Protein AF-X1E034-F1 (afdb_monomer)

Organism: NCBI:txid412755

InterPro domains:
  IPR027434 Homing endonuclease [SSF55608] (2-93)

pLDDT: mean 84.4, std 11.82, range [34.62, 96.75]

Solvent-accessible surface area (backbone atoms only — not comparable to full-atom values): 6518 Å² total; per-residue (Å²): 110,71,69,50,54,49,53,45,49,49,42,58,71,46,36,49,77,44,80,46,75,48,76,57,95,92,40,81,43,78,47,74,44,35,33,38,61,36,83,45,61,69,57,52,53,52,50,32,58,77,66,68,52,84,66,69,75,39,81,48,97,81,77,30,31,36,38,61,53,59,61,72,58,50,52,57,46,70,67,63,69,66,98,81,73,51,62,73,62,50,52,55,50,50,56,52,52,53,55,52,52,57,57,54,61,69,69,75,114

Foldseek 3Di:
DVVLVVVLVQCLPFKDWDFDWDDDPNDIDTDIKIKGKDLDPPVVVVVCVVLVPPFDWDQDPVNIIIDIDDPVSVCVSLVPDDPDGNPVVSVVNVVVVVVVVVVVVVVPD

Sequence (109 aa):
NYLYDFIRGVIDGNGCMFVNKYFYKGKLYKYFRVIILSGSFKFLKKLKRLLNVKNKICWNSQNCYRLEIPKNILTIIYSNIGQAFGQRKYNKWLNYTEEVNKNAISLSH

Secondary structure (DSSP, 8-state):
-HHHHHHHHHHHHHEEEEEEEEEETTEEEEEEEEEEEES-HHHHHHHHHHTT--SPPEE-TTS-EEEEEPHHHHHHHHHS--S---HHHHHHHHHHHHHHHHHHHTT--

Radius of gyration: 15.32 Å; Cα contacts (8 Å, |Δi|>4): 121; chains: 1; bounding box: 30×36×38 Å

Structure (mmCIF, N/CA/C/O backbone):
data_AF-X1E034-F1
#
_entry.id   AF-X1E034-F1
#
loop_
_atom_site.group_PDB
_atom_site.id
_atom_site.type_symbol
_atom_site.label_atom_id
_atom_site.label_alt_id
_atom_site.label_comp_id
_atom_site.label_asym_id
_atom_site.label_entity_id
_atom_site.label_seq_id
_atom_site.pdbx_PDB_ins_code
_atom_site.Cartn_x
_atom_site.Cartn_y
_atom_site.Cartn_z
_atom_site.occupancy
_atom_site.B_iso_or_equiv
_atom_site.auth_seq_id
_atom_site.auth_comp_id
_atom_site.auth_asym_id
_atom_site.auth_atom_id
_atom_site.pdbx_PDB_model_num
ATOM 1 N N . ASN A 1 1 ? 3.643 -14.733 -10.984 1.00 69.94 1 ASN A N 1
ATOM 2 C CA . ASN A 1 1 ? 3.002 -13.909 -12.039 1.00 69.94 1 ASN A CA 1
ATOM 3 C C . ASN A 1 1 ? 3.698 -12.561 -11.992 1.00 69.94 1 ASN A C 1
ATOM 5 O O . ASN A 1 1 ? 3.569 -11.866 -10.990 1.00 69.94 1 ASN A O 1
ATOM 9 N N . TYR A 1 2 ? 4.443 -12.234 -13.052 1.00 82.62 2 TYR A N 1
ATOM 10 C CA . TYR A 1 2 ? 5.380 -11.106 -13.107 1.00 82.62 2 TYR A CA 1
ATOM 11 C C . TYR A 1 2 ? 4.784 -9.771 -12.641 1.00 82.62 2 TYR A C 1
ATOM 13 O O . TYR A 1 2 ? 5.460 -8.997 -11.970 1.00 82.62 2 TYR A O 1
ATOM 21 N N . LEU A 1 3 ? 3.509 -9.506 -12.944 1.00 84.12 3 LEU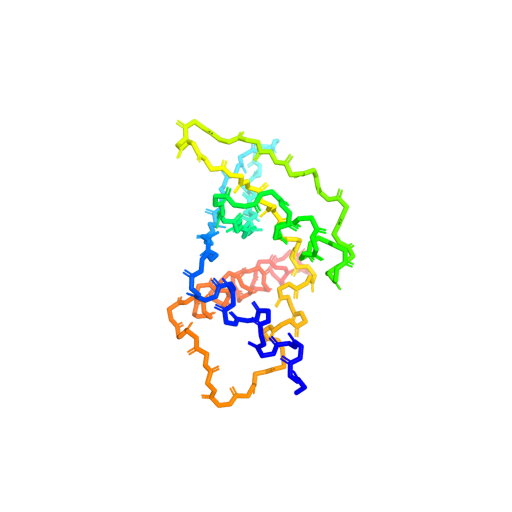 A N 1
ATOM 22 C CA . LEU A 1 3 ? 2.865 -8.254 -12.553 1.00 84.12 3 LEU A CA 1
ATOM 23 C C . LEU A 1 3 ? 2.802 -8.095 -11.025 1.00 84.12 3 LEU A C 1
ATOM 25 O O . LEU A 1 3 ? 3.125 -7.025 -10.513 1.00 84.12 3 LEU A O 1
ATOM 29 N N . TYR A 1 4 ? 2.422 -9.144 -10.291 1.00 84.00 4 TYR A N 1
ATOM 30 C CA . TYR A 1 4 ? 2.354 -9.087 -8.827 1.00 84.00 4 TYR A CA 1
ATOM 31 C C . TYR A 1 4 ? 3.739 -8.967 -8.200 1.00 84.00 4 TYR A C 1
ATOM 33 O O . TYR A 1 4 ? 3.908 -8.188 -7.263 1.00 84.00 4 TYR A O 1
ATOM 41 N N . ASP A 1 5 ? 4.731 -9.661 -8.758 1.00 83.81 5 ASP A N 1
ATOM 42 C CA . ASP A 1 5 ? 6.122 -9.566 -8.314 1.00 83.81 5 ASP A CA 1
ATOM 43 C C . ASP A 1 5 ? 6.680 -8.149 -8.540 1.00 83.81 5 ASP A C 1
ATOM 45 O O . ASP A 1 5 ? 7.300 -7.575 -7.643 1.00 83.81 5 ASP A O 1
ATOM 49 N N . PHE A 1 6 ? 6.373 -7.532 -9.687 1.00 87.75 6 PHE A N 1
ATOM 50 C CA . PHE A 1 6 ? 6.717 -6.141 -9.986 1.00 87.75 6 PHE A CA 1
ATOM 51 C C . PHE A 1 6 ? 6.058 -5.165 -9.006 1.00 87.75 6 PHE A C 1
ATOM 53 O O . PHE A 1 6 ? 6.738 -4.332 -8.408 1.00 87.75 6 PHE A O 1
ATOM 60 N N . ILE A 1 7 ? 4.738 -5.262 -8.807 1.00 88.06 7 ILE A N 1
ATOM 61 C CA . ILE A 1 7 ? 4.016 -4.364 -7.895 1.00 88.06 7 ILE A CA 1
ATOM 62 C C . ILE A 1 7 ? 4.546 -4.525 -6.467 1.00 88.06 7 ILE A C 1
ATOM 64 O O . ILE A 1 7 ? 4.755 -3.524 -5.777 1.00 88.06 7 ILE A O 1
ATOM 68 N N . ARG A 1 8 ? 4.798 -5.764 -6.030 1.00 88.19 8 ARG A N 1
ATOM 69 C CA . ARG A 1 8 ? 5.422 -6.047 -4.738 1.00 88.19 8 ARG A CA 1
ATOM 70 C C . AR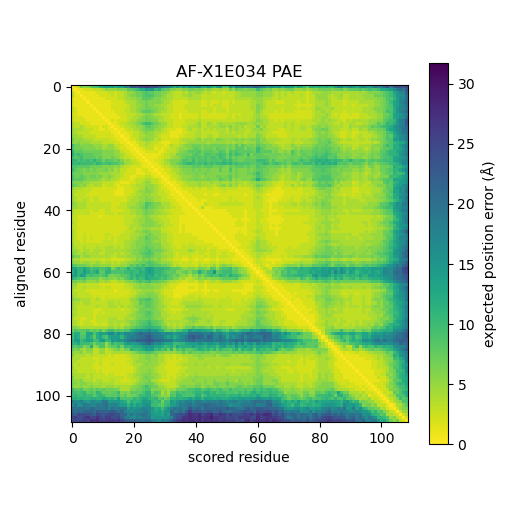G A 1 8 ? 6.781 -5.371 -4.636 1.00 88.19 8 ARG A C 1
ATOM 72 O O . ARG A 1 8 ? 7.004 -4.664 -3.664 1.00 88.19 8 ARG A O 1
ATOM 79 N N . GLY A 1 9 ? 7.634 -5.485 -5.654 1.00 88.94 9 GLY A N 1
ATOM 80 C CA . GLY A 1 9 ? 8.919 -4.785 -5.710 1.00 88.94 9 GLY A CA 1
ATOM 81 C C . GLY A 1 9 ? 8.780 -3.265 -5.575 1.00 88.94 9 GLY A C 1
ATOM 82 O O . GLY A 1 9 ? 9.510 -2.641 -4.807 1.00 88.94 9 GLY A O 1
ATOM 83 N N . VAL A 1 10 ? 7.787 -2.658 -6.235 1.00 91.00 10 VAL A N 1
ATOM 84 C CA . VAL A 1 10 ? 7.501 -1.218 -6.096 1.00 91.00 10 VAL A CA 1
ATOM 85 C C . VAL A 1 10 ? 7.074 -0.863 -4.668 1.00 91.00 10 VAL A C 1
ATOM 87 O O . VAL A 1 10 ? 7.530 0.143 -4.122 1.00 91.00 10 VAL A O 1
ATOM 90 N N . ILE A 1 11 ? 6.209 -1.662 -4.042 1.00 89.75 11 ILE A N 1
ATOM 91 C CA . ILE A 1 11 ? 5.782 -1.445 -2.652 1.00 89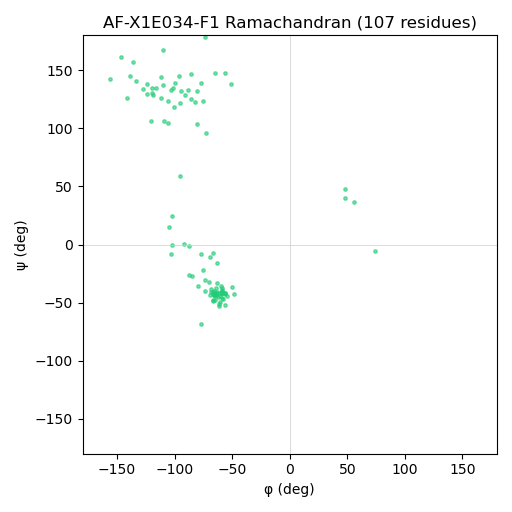.75 11 ILE A CA 1
ATOM 92 C C . ILE A 1 11 ? 6.957 -1.655 -1.694 1.00 89.75 11 ILE A C 1
ATOM 94 O O . ILE A 1 11 ? 7.143 -0.867 -0.764 1.00 89.75 11 ILE A O 1
ATOM 98 N N . ASP A 1 12 ? 7.781 -2.667 -1.932 1.00 87.69 12 ASP A N 1
ATOM 99 C CA . ASP A 1 12 ? 8.887 -3.037 -1.061 1.00 87.69 12 ASP A CA 1
ATOM 100 C C . ASP A 1 12 ? 10.068 -2.066 -1.154 1.00 87.69 12 ASP A C 1
ATOM 102 O O . ASP A 1 12 ? 10.682 -1.769 -0.128 1.00 87.69 12 ASP A O 1
ATOM 106 N N . GLY A 1 13 ? 10.289 -1.450 -2.315 1.00 89.25 13 GLY A N 1
ATOM 107 C CA . GLY A 1 13 ? 11.196 -0.314 -2.479 1.00 89.25 13 GLY A CA 1
ATOM 108 C C . GLY A 1 13 ? 10.578 0.989 -1.968 1.00 89.25 13 GLY A C 1
ATOM 109 O O . GLY A 1 13 ? 10.958 1.508 -0.919 1.00 89.25 13 GLY A O 1
ATOM 110 N N . ASN A 1 14 ? 9.543 1.480 -2.651 1.00 88.44 14 ASN A N 1
ATOM 111 C CA . ASN A 1 14 ? 9.074 2.868 -2.535 1.00 88.44 14 ASN A CA 1
ATOM 112 C C . ASN A 1 14 ? 7.808 3.037 -1.681 1.00 88.44 14 ASN A C 1
ATOM 114 O O . ASN A 1 14 ? 7.375 4.161 -1.420 1.00 88.44 14 ASN A O 1
ATOM 118 N N . GLY A 1 15 ? 7.174 1.939 -1.269 1.00 89.56 15 GLY A N 1
ATOM 119 C CA . GLY A 1 15 ? 5.968 1.977 -0.449 1.00 89.56 15 GLY A CA 1
ATOM 120 C C . GLY A 1 15 ? 6.262 2.339 1.007 1.00 89.56 15 GLY A C 1
ATOM 121 O O . GLY A 1 15 ? 6.999 1.641 1.697 1.00 89.56 15 GLY A O 1
ATOM 122 N N . CYS A 1 16 ? 5.645 3.383 1.537 1.00 89.56 16 CYS A N 1
ATOM 123 C CA . CYS A 1 16 ? 5.637 3.653 2.969 1.00 89.56 16 CYS A CA 1
ATOM 124 C C . CYS A 1 16 ? 4.362 3.065 3.585 1.00 89.56 16 CYS A C 1
ATOM 126 O O . CYS A 1 16 ? 3.249 3.414 3.188 1.00 89.56 16 CYS A O 1
ATOM 128 N N . MET A 1 17 ? 4.530 2.162 4.552 1.00 89.12 17 MET A N 1
ATOM 129 C CA . MET A 1 17 ? 3.428 1.490 5.242 1.00 89.12 17 MET A CA 1
ATOM 130 C C . MET A 1 17 ? 3.215 2.089 6.628 1.00 89.12 17 MET A C 1
ATOM 132 O O . MET A 1 17 ? 4.174 2.213 7.394 1.00 89.12 17 MET A O 1
ATOM 136 N N . PHE A 1 18 ? 1.972 2.388 6.986 1.00 87.88 18 PHE A N 1
ATOM 137 C CA . PHE A 1 18 ? 1.600 2.994 8.261 1.00 87.88 18 PHE A CA 1
ATOM 138 C C . PHE A 1 18 ? 0.409 2.268 8.877 1.00 87.88 18 PHE A C 1
ATOM 140 O O . PHE A 1 18 ? -0.531 1.901 8.175 1.00 87.88 18 PHE A O 1
ATOM 147 N N . VAL A 1 19 ? 0.453 2.095 10.197 1.00 86.44 19 VAL A N 1
ATOM 148 C CA . VAL A 1 19 ? -0.717 1.723 10.995 1.00 86.44 19 VAL A CA 1
ATOM 149 C C . VAL A 1 19 ? -1.129 2.978 11.732 1.00 86.44 19 VAL A C 1
ATOM 151 O O . VAL A 1 19 ? -0.463 3.396 12.677 1.00 86.44 19 VAL A O 1
ATOM 154 N N . ASN A 1 20 ? -2.202 3.597 11.273 1.00 85.31 20 ASN A N 1
ATOM 155 C CA . ASN A 1 20 ? -2.713 4.802 11.888 1.00 85.31 20 ASN A CA 1
ATOM 156 C C . ASN A 1 20 ? -3.834 4.432 12.853 1.00 85.31 20 ASN A C 1
ATOM 158 O O . ASN A 1 20 ? -4.599 3.493 12.620 1.00 85.31 20 ASN A O 1
ATOM 162 N N . LYS A 1 21 ? -3.914 5.181 13.946 1.00 87.75 21 LYS A N 1
ATOM 163 C CA . LYS A 1 21 ? -4.903 4.995 15.002 1.00 87.75 21 LYS A CA 1
ATOM 164 C C . LYS A 1 21 ? -5.781 6.238 15.065 1.00 87.75 21 LYS A C 1
ATOM 166 O O . LYS A 1 21 ? -5.253 7.344 15.010 1.00 87.75 21 LYS A O 1
ATOM 171 N N . TYR A 1 22 ? -7.091 6.067 15.164 1.00 87.56 22 TYR A N 1
ATOM 172 C CA . TYR A 1 22 ? -8.012 7.170 15.432 1.00 87.56 22 TYR A CA 1
ATOM 173 C C . TYR A 1 22 ? -9.080 6.736 16.427 1.00 87.56 22 TYR A C 1
ATOM 175 O O . TYR A 1 22 ? -9.519 5.587 16.416 1.00 87.56 22 TYR A O 1
ATOM 183 N N . PHE A 1 23 ? -9.494 7.656 17.289 1.00 89.94 23 PHE A N 1
ATOM 184 C CA . PHE A 1 23 ? -10.623 7.452 18.185 1.00 89.94 23 PHE A CA 1
ATOM 185 C C . PHE A 1 23 ? -11.885 8.014 17.541 1.00 89.94 23 PHE A C 1
ATOM 187 O O . PHE A 1 23 ? -11.889 9.138 17.045 1.00 89.94 23 PHE A O 1
ATOM 194 N N . TYR A 1 24 ? -12.959 7.232 17.548 1.00 88.94 24 TYR A N 1
ATOM 195 C CA . TYR A 1 24 ? -14.274 7.687 17.114 1.00 88.94 24 TYR A CA 1
ATOM 196 C C . TYR A 1 24 ? -15.343 7.087 18.024 1.00 88.94 24 TYR A C 1
ATOM 198 O O . TYR A 1 24 ? -15.383 5.873 18.216 1.00 88.94 24 TYR A O 1
ATOM 206 N N . LYS A 1 25 ? -16.193 7.940 18.611 1.00 92.50 25 LYS A N 1
ATOM 207 C CA . LYS A 1 25 ? -17.242 7.541 19.572 1.00 92.50 25 LYS A CA 1
ATOM 208 C C . LYS A 1 25 ? -16.722 6.606 20.682 1.00 92.50 25 LYS A C 1
ATOM 210 O O . LYS A 1 25 ? -17.284 5.544 20.917 1.00 92.50 25 LYS A O 1
ATOM 215 N N . GLY A 1 26 ? -15.591 6.955 21.302 1.00 88.38 26 GLY A N 1
ATOM 216 C CA . GLY A 1 26 ? -14.978 6.172 22.389 1.00 88.38 26 GLY A CA 1
ATOM 217 C C . GLY A 1 26 ? -14.287 4.868 21.965 1.00 88.38 26 GLY A C 1
ATOM 218 O O . GLY A 1 26 ? -13.625 4.240 22.784 1.00 88.38 26 GLY A O 1
ATOM 219 N N . LYS A 1 27 ? -14.369 4.471 20.688 1.00 86.44 27 LYS A N 1
ATOM 220 C CA . LYS A 1 27 ? -13.723 3.261 20.165 1.00 86.44 27 LYS A CA 1
ATOM 221 C C . LYS A 1 27 ? -12.438 3.609 19.410 1.00 86.44 27 LYS A C 1
ATO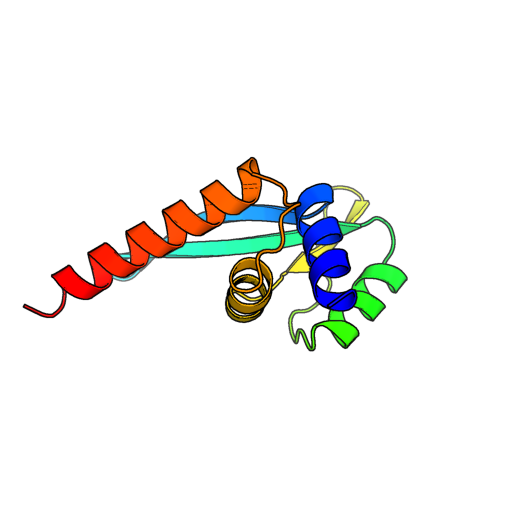M 223 O O . LYS A 1 27 ? -12.418 4.534 18.594 1.00 86.44 27 LYS A O 1
ATOM 228 N N . LEU A 1 28 ? -11.366 2.860 19.678 1.00 84.75 28 LEU A N 1
ATOM 229 C CA . LEU A 1 28 ? -10.097 2.958 18.956 1.00 84.75 28 LEU A CA 1
ATOM 230 C C . LEU A 1 28 ? -10.171 2.158 17.654 1.00 84.75 28 LEU A C 1
ATOM 232 O O . LEU A 1 28 ? -10.373 0.946 17.666 1.00 84.75 28 LEU A O 1
ATOM 236 N N . TYR A 1 29 ? -9.932 2.826 16.534 1.00 82.38 29 TYR A N 1
ATOM 237 C CA . TYR A 1 29 ? -9.851 2.220 15.214 1.00 82.38 29 TYR A CA 1
ATOM 238 C C . TYR A 1 29 ? -8.414 2.246 14.711 1.00 82.38 29 TYR A C 1
ATOM 240 O O . TYR A 1 29 ? -7.708 3.250 14.828 1.00 82.38 29 TYR A O 1
ATOM 248 N N . LYS A 1 30 ? -7.986 1.134 14.111 1.00 82.81 30 LYS A N 1
ATOM 249 C CA . LYS A 1 30 ? -6.693 1.008 13.436 1.00 82.81 30 LYS A CA 1
ATOM 250 C C . LYS A 1 30 ? -6.922 0.860 11.938 1.00 82.81 30 LYS A C 1
ATOM 252 O O . LYS A 1 30 ? -7.616 -0.062 11.510 1.00 82.81 30 LYS A O 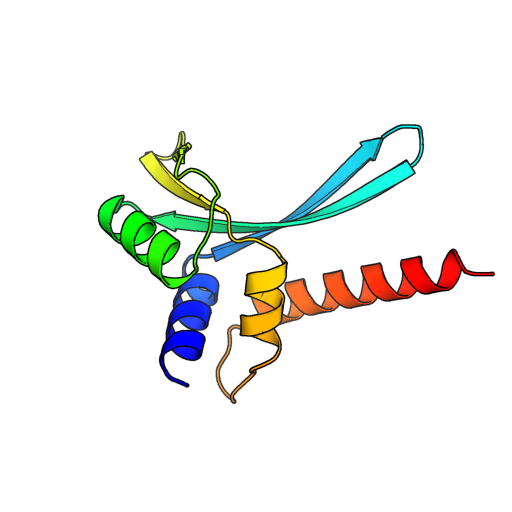1
ATOM 257 N N . TYR A 1 31 ? -6.293 1.709 11.134 1.00 82.50 31 TYR A N 1
ATOM 258 C CA . TYR A 1 31 ? -6.289 1.561 9.682 1.00 82.50 31 TYR A CA 1
ATOM 259 C C . TYR A 1 31 ? -4.871 1.387 9.154 1.00 82.50 31 TYR A C 1
ATOM 261 O O . TYR A 1 31 ? -3.946 2.101 9.544 1.00 82.50 31 TYR A O 1
ATOM 269 N N . PHE A 1 32 ? -4.712 0.419 8.255 1.00 84.19 32 PHE A N 1
ATOM 270 C CA . PHE A 1 32 ? -3.466 0.200 7.539 1.00 84.19 32 PHE A CA 1
ATOM 271 C C . PHE A 1 32 ? -3.474 0.998 6.251 1.00 84.19 32 PHE A C 1
ATOM 273 O O . PHE A 1 32 ? -4.415 0.912 5.461 1.00 84.19 32 PHE A O 1
ATOM 280 N N . ARG A 1 33 ? -2.411 1.761 6.037 1.00 86.62 33 ARG A N 1
ATOM 281 C CA . ARG A 1 33 ? -2.245 2.607 4.867 1.00 86.62 33 ARG A CA 1
ATOM 282 C C . ARG A 1 33 ? -0.917 2.308 4.209 1.00 86.62 33 ARG A C 1
ATOM 284 O O . ARG A 1 33 ? 0.114 2.297 4.876 1.00 86.62 33 ARG A O 1
ATOM 291 N N . VAL A 1 34 ? -0.935 2.154 2.891 1.00 91.12 34 VAL A N 1
ATOM 292 C CA . VAL A 1 34 ? 0.285 2.100 2.086 1.00 91.12 34 VAL A CA 1
ATOM 293 C C . VAL A 1 34 ? 0.257 3.228 1.089 1.00 91.12 34 VAL A C 1
ATOM 295 O O . VAL A 1 34 ? -0.743 3.451 0.410 1.00 91.12 34 VAL A O 1
ATOM 298 N N . ILE A 1 35 ? 1.353 3.969 1.026 1.00 92.69 35 ILE A N 1
ATOM 299 C CA . ILE A 1 35 ? 1.515 5.065 0.080 1.00 92.69 35 ILE A CA 1
ATOM 300 C C . ILE A 1 35 ? 2.761 4.821 -0.743 1.00 92.69 35 ILE A C 1
ATOM 302 O O . ILE A 1 35 ? 3.784 4.421 -0.206 1.00 92.69 35 ILE A O 1
ATOM 306 N N . ILE A 1 36 ? 2.677 5.075 -2.038 1.00 94.31 36 ILE A N 1
ATOM 307 C CA . ILE A 1 36 ? 3.819 5.041 -2.940 1.00 94.31 36 ILE A CA 1
ATOM 308 C C . ILE A 1 36 ? 4.166 6.484 -3.262 1.00 94.31 36 ILE A C 1
ATOM 310 O O . ILE A 1 36 ? 3.304 7.245 -3.715 1.00 94.31 36 ILE A O 1
ATOM 314 N N . LEU A 1 37 ? 5.417 6.848 -2.993 1.00 92.75 37 LEU A N 1
ATOM 315 C CA . LEU A 1 37 ? 5.973 8.151 -3.326 1.00 92.75 37 LEU A CA 1
ATOM 316 C C . LEU A 1 37 ? 6.794 8.043 -4.613 1.00 92.75 37 LEU A C 1
ATOM 318 O O . LEU A 1 37 ? 7.498 7.058 -4.841 1.00 92.75 37 LEU A O 1
ATOM 322 N N . SER A 1 38 ? 6.675 9.042 -5.484 1.00 93.31 38 SER A N 1
ATOM 323 C CA . SER A 1 38 ? 7.451 9.114 -6.722 1.00 93.31 38 SER A CA 1
ATOM 324 C C . SER A 1 38 ? 7.577 10.553 -7.207 1.00 93.31 38 SER A C 1
ATOM 326 O O . SER A 1 38 ? 6.607 11.307 -7.168 1.00 93.31 38 SER A O 1
ATOM 328 N N . GLY A 1 39 ? 8.736 10.917 -7.757 1.00 93.19 39 GLY A N 1
ATOM 329 C CA . GLY A 1 39 ? 8.899 12.170 -8.504 1.00 93.19 39 GLY A CA 1
ATOM 330 C C . GLY A 1 39 ? 8.149 12.187 -9.847 1.00 93.19 39 GLY A C 1
ATOM 331 O O . GLY A 1 39 ? 8.000 13.238 -10.458 1.00 93.19 39 GLY A O 1
ATOM 332 N N . SER A 1 40 ? 7.630 11.043 -10.316 1.00 93.94 40 SER A N 1
ATOM 333 C CA . SER A 1 40 ? 6.969 10.920 -11.619 1.00 93.94 40 SER A CA 1
ATOM 334 C C . SER A 1 40 ? 5.457 10.719 -11.496 1.00 93.94 40 SER A C 1
ATOM 336 O O . SER A 1 40 ? 4.963 9.622 -11.223 1.00 93.94 40 SER A O 1
ATOM 338 N N . PHE A 1 41 ? 4.686 11.765 -11.808 1.00 95.25 41 PHE A N 1
ATOM 339 C CA . PHE A 1 41 ? 3.225 11.670 -11.915 1.00 95.25 41 PHE A CA 1
ATOM 340 C C . PHE A 1 41 ? 2.788 10.643 -12.966 1.00 95.25 41 PHE A C 1
ATOM 342 O O . PHE A 1 41 ? 1.846 9.880 -12.749 1.00 95.25 41 PHE A O 1
ATOM 349 N N . LYS A 1 42 ? 3.493 10.592 -14.108 1.00 96.75 42 LYS A N 1
ATOM 350 C CA . LYS A 1 42 ? 3.213 9.642 -15.197 1.00 96.75 42 LYS A CA 1
ATOM 351 C C . LYS A 1 42 ? 3.341 8.197 -14.712 1.00 96.75 42 LYS A C 1
ATOM 353 O O . LYS A 1 42 ? 2.488 7.375 -15.050 1.00 96.75 42 LYS A O 1
ATOM 358 N N . PHE A 1 43 ? 4.358 7.903 -13.900 1.00 95.06 43 PHE A N 1
ATOM 359 C CA . PHE A 1 43 ? 4.535 6.588 -13.288 1.00 95.06 43 PHE A CA 1
ATOM 360 C C . PHE A 1 43 ? 3.355 6.234 -12.376 1.00 95.06 43 PHE A C 1
ATOM 362 O O . PHE A 1 43 ? 2.706 5.212 -12.596 1.00 95.06 43 PHE A O 1
A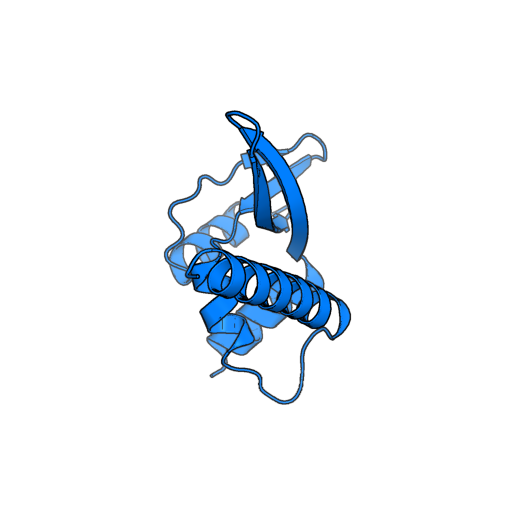TOM 369 N N . LEU A 1 44 ? 2.995 7.108 -11.429 1.00 95.50 44 LEU A N 1
ATOM 370 C CA . LEU A 1 44 ? 1.867 6.844 -10.527 1.00 95.50 44 LEU A CA 1
ATOM 371 C C . LEU A 1 44 ? 0.528 6.748 -11.262 1.00 95.50 44 LEU A C 1
ATOM 373 O O . LEU A 1 44 ? -0.323 5.956 -10.871 1.00 95.50 44 LEU A O 1
ATOM 377 N N . LYS A 1 45 ? 0.334 7.496 -12.354 1.00 96.44 45 LYS A N 1
ATOM 378 C CA . LYS A 1 45 ? -0.866 7.398 -13.197 1.00 96.44 45 LYS A CA 1
ATOM 379 C C . LYS A 1 45 ? -0.963 6.037 -13.891 1.00 96.44 45 LYS A C 1
ATOM 381 O O . LYS A 1 45 ? -2.053 5.467 -13.939 1.00 96.44 45 LYS A O 1
ATOM 386 N N . LYS A 1 46 ? 0.152 5.505 -14.406 1.00 95.75 46 LYS A N 1
ATOM 387 C CA . LYS A 1 46 ? 0.208 4.148 -14.977 1.00 95.75 46 LYS A CA 1
ATOM 388 C C . LYS A 1 46 ? -0.047 3.092 -13.902 1.00 95.75 46 LYS A C 1
ATOM 390 O O . LYS A 1 46 ? -0.908 2.240 -14.095 1.00 95.75 46 LYS A O 1
ATOM 395 N N . LEU A 1 47 ? 0.618 3.203 -12.753 1.00 94.38 47 LEU A N 1
ATOM 396 C CA . LEU A 1 47 ? 0.442 2.280 -11.633 1.00 94.38 47 LEU A CA 1
ATOM 397 C C . LEU A 1 47 ? -1.002 2.280 -11.107 1.00 94.38 47 LEU A C 1
ATOM 399 O O . LEU A 1 47 ? -1.592 1.221 -10.931 1.00 94.38 47 LEU A O 1
ATOM 403 N N . LYS A 1 48 ? -1.613 3.460 -10.950 1.00 94.94 48 LYS A N 1
ATOM 404 C CA . LYS A 1 48 ? -3.027 3.620 -10.580 1.00 94.94 48 LYS A CA 1
ATOM 405 C C . LYS A 1 48 ? -3.960 2.862 -11.530 1.00 94.94 48 LYS A C 1
ATOM 407 O O . LYS A 1 48 ? -4.886 2.211 -11.060 1.00 94.94 48 LYS A O 1
ATOM 412 N N . ARG A 1 49 ? -3.720 2.949 -12.846 1.00 94.50 49 ARG A N 1
ATOM 413 C CA . ARG A 1 49 ? -4.509 2.237 -13.868 1.00 94.50 49 ARG A CA 1
ATOM 414 C C . ARG A 1 49 ? -4.319 0.724 -13.779 1.00 94.50 49 ARG A C 1
ATOM 416 O O . ARG A 1 49 ? -5.311 0.013 -13.748 1.00 94.50 49 ARG A O 1
ATOM 423 N N . LEU A 1 50 ? -3.072 0.257 -13.681 1.00 91.94 50 LEU A N 1
ATOM 424 C CA . LEU A 1 50 ? -2.746 -1.172 -13.560 1.00 91.94 50 LEU A CA 1
ATOM 425 C C . LEU A 1 50 ? -3.395 -1.814 -12.331 1.00 91.94 50 LEU A C 1
ATOM 427 O O . LEU A 1 50 ? -3.882 -2.935 -12.396 1.00 91.94 50 LEU A O 1
ATOM 431 N N . LEU A 1 51 ? -3.420 -1.084 -11.219 1.00 90.06 51 LEU A N 1
ATOM 432 C CA . LEU A 1 51 ? -3.990 -1.542 -9.957 1.00 90.06 51 LEU A CA 1
ATOM 433 C C . LEU A 1 51 ? -5.497 -1.270 -9.832 1.00 90.06 51 LEU A C 1
ATOM 435 O O . LEU A 1 51 ? -6.083 -1.585 -8.801 1.00 90.06 51 LEU A O 1
ATOM 439 N N . ASN A 1 52 ? -6.119 -0.641 -10.834 1.00 92.19 52 ASN A N 1
ATOM 440 C CA . ASN A 1 52 ? -7.506 -0.172 -10.782 1.00 92.19 52 ASN A CA 1
ATOM 441 C C . ASN A 1 52 ? -7.841 0.614 -9.490 1.00 92.19 52 ASN A C 1
ATOM 443 O O . ASN A 1 52 ? -8.899 0.464 -8.875 1.00 92.19 52 ASN A O 1
ATOM 447 N N . VAL A 1 53 ? -6.907 1.456 -9.040 1.00 91.75 53 VAL A N 1
ATOM 448 C CA . VAL A 1 53 ? -7.059 2.257 -7.819 1.00 91.75 53 VAL A CA 1
ATOM 449 C C . VAL A 1 53 ? -7.894 3.493 -8.122 1.00 91.75 53 VAL A C 1
ATOM 451 O O . VAL A 1 53 ? -7.600 4.224 -9.062 1.00 91.75 53 VAL A O 1
ATOM 454 N N . LYS A 1 54 ? -8.902 3.795 -7.296 1.00 91.56 54 LYS A N 1
ATOM 455 C CA . LYS A 1 54 ? -9.727 5.007 -7.464 1.00 91.56 54 LYS A CA 1
ATOM 456 C C . LYS A 1 54 ? -9.109 6.251 -6.809 1.00 91.56 54 LYS A C 1
ATOM 458 O O . LYS A 1 54 ? -9.306 7.358 -7.316 1.00 91.56 54 LYS A O 1
ATOM 463 N N . ASN A 1 55 ? -8.301 6.082 -5.758 1.00 91.38 55 ASN A N 1
ATOM 464 C CA . ASN A 1 55 ? -7.686 7.160 -4.969 1.00 91.38 55 ASN A CA 1
ATOM 465 C C . ASN A 1 55 ? -6.966 8.197 -5.844 1.00 91.38 55 ASN A C 1
ATOM 467 O O . ASN A 1 55 ? -6.282 7.854 -6.813 1.00 91.38 55 ASN A O 1
ATOM 471 N N . LYS A 1 56 ? -7.127 9.485 -5.521 1.00 93.50 56 LYS A N 1
ATOM 472 C CA . LYS A 1 56 ? -6.446 10.583 -6.225 1.00 93.50 56 LYS A CA 1
ATOM 473 C C . LYS A 1 56 ? -4.929 10.499 -6.006 1.00 93.50 56 LYS A C 1
ATOM 475 O O . LYS A 1 56 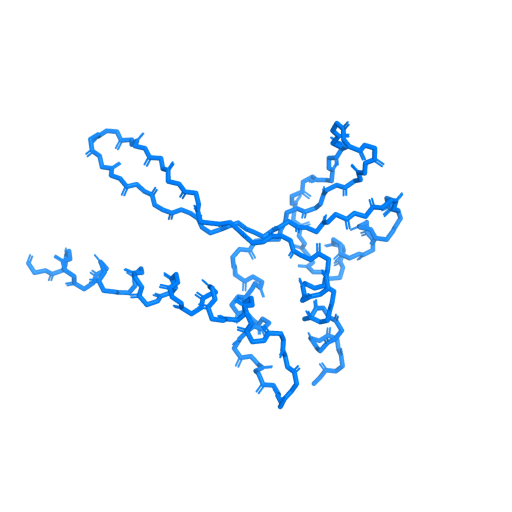? -4.473 10.045 -4.959 1.00 93.50 56 LYS A O 1
ATOM 480 N N . ILE A 1 57 ? -4.168 10.931 -7.010 1.00 95.75 57 ILE A N 1
ATOM 481 C CA . ILE A 1 57 ? -2.731 11.171 -6.861 1.00 95.75 57 ILE A CA 1
ATOM 482 C C . ILE A 1 57 ? -2.592 12.592 -6.326 1.00 95.75 57 ILE A C 1
ATOM 484 O O . ILE A 1 57 ? -3.129 13.517 -6.934 1.00 95.75 57 ILE A O 1
ATOM 488 N N . CYS A 1 58 ? -1.902 12.754 -5.203 1.00 94.25 58 CYS A N 1
ATOM 489 C CA . CYS A 1 58 ? -1.720 14.050 -4.556 1.00 94.25 58 CYS A CA 1
ATOM 490 C C . CYS A 1 58 ? -0.258 14.483 -4.649 1.00 94.25 58 CYS A C 1
ATOM 492 O O . CYS A 1 58 ? 0.636 13.647 -4.542 1.00 94.25 58 CYS A O 1
ATOM 494 N N . TRP A 1 59 ? -0.015 15.779 -4.810 1.00 91.81 59 TRP A N 1
ATOM 495 C CA . TRP A 1 59 ? 1.301 16.368 -4.570 1.00 91.81 59 TRP A CA 1
ATOM 496 C C . TRP A 1 59 ? 1.522 16.507 -3.061 1.00 91.81 59 TRP A C 1
ATOM 498 O O . TRP A 1 59 ? 0.578 16.833 -2.337 1.00 91.81 59 TRP A O 1
ATOM 508 N N . ASN A 1 60 ? 2.725 16.214 -2.571 1.00 84.62 60 ASN A N 1
ATOM 509 C CA . ASN A 1 60 ? 3.078 16.393 -1.164 1.00 84.62 60 ASN A CA 1
ATOM 510 C C . ASN A 1 60 ? 4.086 17.541 -0.970 1.00 84.62 60 ASN A C 1
ATOM 512 O O . ASN A 1 60 ? 4.706 18.013 -1.918 1.00 84.62 60 ASN A O 1
ATOM 516 N N . SER A 1 61 ? 4.273 17.965 0.281 1.00 77.69 61 SER A N 1
ATOM 517 C CA . SER A 1 61 ? 5.195 19.044 0.670 1.00 77.69 61 SER A CA 1
ATOM 518 C C . SER A 1 61 ? 6.684 18.729 0.471 1.00 77.69 61 SER A C 1
ATOM 520 O O . SER A 1 61 ? 7.521 19.604 0.639 1.00 77.69 61 SER A O 1
ATOM 522 N N . GLN A 1 62 ? 7.029 17.492 0.115 1.00 80.81 62 GLN A N 1
ATOM 523 C CA . GLN A 1 62 ? 8.395 17.002 -0.090 1.00 80.81 62 GLN A CA 1
ATOM 524 C C . GLN A 1 62 ? 8.733 16.912 -1.588 1.00 80.81 62 GLN A C 1
ATOM 526 O O . GLN A 1 62 ? 9.574 16.112 -1.989 1.00 80.81 62 GLN A O 1
ATOM 531 N N . ASN A 1 63 ? 8.046 17.698 -2.423 1.00 87.25 63 ASN A N 1
ATOM 532 C CA . ASN A 1 63 ? 8.218 17.739 -3.876 1.00 87.25 63 ASN A CA 1
ATOM 533 C C . ASN A 1 63 ? 8.058 16.378 -4.571 1.00 87.25 63 ASN A C 1
ATOM 535 O O . ASN A 1 63 ? 8.752 16.067 -5.541 1.00 87.25 63 ASN A O 1
ATOM 539 N N . CYS A 1 64 ? 7.133 15.547 -4.087 1.00 91.94 64 CYS A N 1
ATOM 540 C CA . CYS A 1 64 ? 6.829 14.275 -4.728 1.00 91.94 64 CYS A CA 1
ATOM 541 C C . CYS A 1 64 ? 5.327 14.011 -4.827 1.00 91.94 64 CYS A C 1
ATOM 543 O O . CYS A 1 64 ? 4.501 14.546 -4.084 1.00 91.94 64 CYS A O 1
ATOM 545 N N . TYR A 1 65 ? 4.967 13.154 -5.778 1.00 95.12 65 TYR A N 1
ATOM 546 C CA . TYR A 1 65 ? 3.610 12.664 -5.929 1.00 95.12 65 TYR A CA 1
ATOM 547 C C . TYR A 1 65 ? 3.384 11.455 -5.026 1.00 95.12 65 TYR A C 1
ATOM 549 O O . TYR A 1 65 ? 4.266 10.620 -4.826 1.00 95.12 65 TYR A O 1
ATOM 557 N N . ARG A 1 66 ? 2.157 11.337 -4.531 1.00 94.56 66 ARG A N 1
ATOM 558 C CA . ARG A 1 66 ? 1.700 10.291 -3.627 1.00 94.56 66 ARG A CA 1
ATOM 559 C C . ARG A 1 66 ? 0.500 9.574 -4.222 1.00 94.56 66 ARG A C 1
ATOM 561 O O . ARG A 1 66 ? -0.495 10.212 -4.564 1.00 94.56 66 ARG A O 1
ATOM 568 N N . LEU A 1 67 ? 0.557 8.247 -4.247 1.00 95.19 67 LEU A N 1
ATOM 569 C CA . LEU A 1 67 ? -0.589 7.379 -4.508 1.00 95.19 67 LEU A CA 1
ATOM 570 C C . LEU A 1 67 ? -0.834 6.493 -3.291 1.00 95.19 67 LEU A C 1
ATOM 572 O O . LEU A 1 67 ? 0.079 5.834 -2.806 1.00 95.19 67 LEU A O 1
ATOM 576 N N . GLU A 1 68 ? -2.065 6.468 -2.798 1.00 93.75 68 GLU A N 1
ATOM 577 C CA . GLU A 1 68 ? -2.468 5.536 -1.749 1.00 93.75 68 GLU A CA 1
ATOM 578 C C . GLU A 1 68 ? -2.963 4.225 -2.348 1.00 93.75 68 GLU A C 1
ATOM 580 O O . GLU A 1 68 ? -3.766 4.235 -3.281 1.00 93.75 68 GLU A O 1
ATOM 585 N N . ILE A 1 69 ? -2.483 3.114 -1.792 1.00 91.88 69 ILE A N 1
ATOM 586 C CA . ILE A 1 69 ? -2.837 1.761 -2.203 1.00 91.88 69 ILE A CA 1
ATOM 587 C C . ILE A 1 69 ? -3.879 1.196 -1.228 1.00 91.88 69 ILE A C 1
ATOM 589 O O . ILE A 1 69 ? -3.589 1.057 -0.036 1.00 91.88 69 ILE A O 1
ATOM 593 N N . PRO A 1 70 ? -5.088 0.873 -1.718 1.00 86.88 70 PRO A N 1
ATOM 594 C CA . PRO A 1 70 ? -6.138 0.222 -0.947 1.00 86.88 70 PRO A CA 1
ATOM 595 C C . PRO A 1 70 ? -5.714 -1.111 -0.314 1.00 86.88 70 PRO A C 1
ATOM 597 O O . PRO A 1 70 ? -4.948 -1.883 -0.895 1.00 86.88 70 PRO A O 1
ATOM 600 N N . LYS A 1 71 ? -6.288 -1.421 0.857 1.00 84.62 71 LYS A N 1
ATOM 601 C CA . LYS A 1 71 ? -6.003 -2.647 1.623 1.00 84.62 71 LYS A CA 1
ATOM 602 C C . LYS A 1 71 ? -6.235 -3.930 0.821 1.00 84.62 71 LYS A C 1
ATOM 604 O O . LYS A 1 71 ? -5.407 -4.830 0.882 1.00 84.62 71 LYS A O 1
ATOM 609 N N . ASN A 1 72 ? -7.326 -4.011 0.061 1.00 85.44 72 ASN A N 1
ATOM 610 C CA . ASN A 1 72 ? -7.663 -5.192 -0.742 1.00 85.44 72 ASN A CA 1
ATOM 611 C C . ASN A 1 72 ? -6.574 -5.531 -1.773 1.00 85.44 72 ASN A C 1
ATOM 613 O O . ASN A 1 72 ? -6.284 -6.700 -1.999 1.00 85.44 72 ASN A O 1
ATOM 617 N N . ILE A 1 73 ? -5.919 -4.519 -2.346 1.00 85.69 73 ILE A N 1
ATOM 618 C CA . ILE A 1 73 ? -4.810 -4.719 -3.287 1.00 85.69 73 ILE A CA 1
ATOM 619 C C . ILE A 1 73 ? -3.591 -5.298 -2.568 1.00 85.69 73 ILE A C 1
ATOM 621 O O . ILE A 1 73 ? -2.952 -6.213 -3.077 1.00 85.69 73 ILE A O 1
ATOM 625 N N . LEU A 1 74 ? -3.300 -4.820 -1.355 1.00 85.69 74 LEU A N 1
ATOM 626 C CA . LEU A 1 74 ? -2.218 -5.366 -0.531 1.00 85.69 74 LEU A CA 1
ATOM 627 C C . LEU A 1 74 ? -2.473 -6.823 -0.160 1.00 85.69 74 LEU A C 1
ATOM 629 O O . LEU A 1 74 ? -1.550 -7.626 -0.218 1.00 85.69 74 LEU A O 1
ATOM 633 N N . THR A 1 75 ? -3.719 -7.172 0.170 1.00 85.25 75 THR A N 1
ATOM 634 C CA . THR A 1 75 ? -4.106 -8.559 0.444 1.00 85.25 75 THR A CA 1
ATOM 635 C C . THR A 1 75 ? -3.826 -9.458 -0.755 1.00 85.25 75 THR A C 1
ATOM 637 O O . THR A 1 75 ? -3.281 -10.537 -0.572 1.00 85.25 75 THR A O 1
ATOM 640 N N . ILE A 1 76 ? -4.108 -9.012 -1.982 1.00 85.31 76 ILE A N 1
ATOM 641 C CA . ILE A 1 76 ? -3.816 -9.785 -3.203 1.00 85.31 76 ILE A CA 1
ATOM 642 C C . ILE A 1 76 ? -2.302 -9.938 -3.423 1.00 85.31 76 ILE A C 1
ATOM 644 O O . ILE A 1 76 ? -1.826 -11.020 -3.765 1.00 85.31 76 ILE A O 1
ATOM 648 N N . ILE A 1 77 ? -1.531 -8.871 -3.207 1.00 84.44 77 ILE A N 1
ATOM 649 C CA . ILE A 1 77 ? -0.078 -8.868 -3.434 1.00 84.44 77 ILE A CA 1
ATOM 650 C C . ILE A 1 77 ? 0.653 -9.744 -2.411 1.00 84.44 77 ILE A C 1
ATOM 652 O O . ILE A 1 77 ? 1.538 -10.508 -2.781 1.00 84.44 77 ILE A O 1
ATOM 656 N N . TYR A 1 78 ? 0.272 -9.656 -1.135 1.00 82.06 78 TYR A N 1
ATOM 657 C CA . TYR A 1 78 ? 0.892 -10.415 -0.047 1.00 82.06 78 TYR A CA 1
ATOM 658 C C . TYR A 1 78 ? 0.213 -11.761 0.245 1.00 82.06 78 TYR A C 1
ATOM 660 O O . TYR A 1 78 ? 0.660 -12.455 1.146 1.00 82.06 78 TYR A 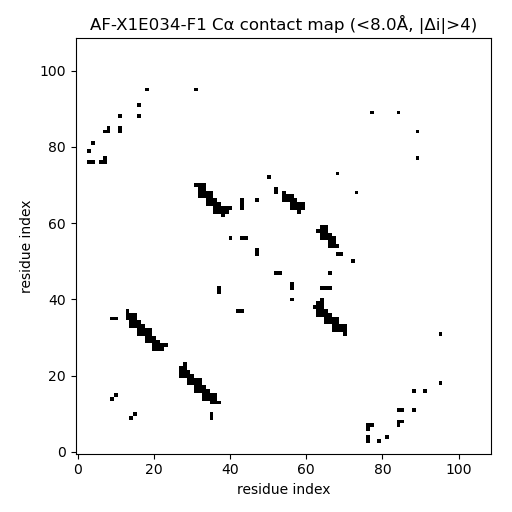O 1
ATOM 668 N N . SER A 1 79 ? -0.840 -12.160 -0.474 1.00 78.44 79 SER A N 1
ATOM 669 C CA . SER A 1 79 ? -1.329 -13.555 -0.455 1.00 78.44 79 SER A CA 1
ATOM 670 C C . SER A 1 79 ? -0.607 -14.425 -1.483 1.00 78.44 79 SER A C 1
ATOM 672 O O . SER A 1 79 ? -0.449 -15.621 -1.273 1.00 78.44 79 SER A O 1
ATOM 674 N N . ASN A 1 80 ? -0.103 -13.821 -2.562 1.00 69.62 80 ASN A N 1
ATOM 675 C CA . ASN A 1 80 ? 0.649 -14.499 -3.617 1.00 69.62 80 ASN A CA 1
ATOM 676 C C . ASN A 1 80 ? 2.162 -14.396 -3.381 1.00 69.62 80 ASN A C 1
ATOM 678 O O . ASN A 1 80 ? 2.906 -13.836 -4.190 1.00 69.62 80 ASN A O 1
ATOM 682 N N . ILE A 1 81 ? 2.629 -14.893 -2.238 1.00 66.56 81 ILE A N 1
ATOM 683 C CA . ILE A 1 81 ? 4.040 -14.786 -1.867 1.00 66.56 81 ILE A CA 1
ATOM 684 C C . ILE A 1 81 ? 4.854 -15.871 -2.576 1.00 66.56 81 ILE A C 1
ATOM 686 O O . ILE A 1 81 ? 4.845 -17.029 -2.178 1.00 66.56 81 ILE A O 1
ATOM 690 N N . GLY A 1 82 ? 5.593 -15.481 -3.617 1.00 63.47 82 GLY A N 1
ATOM 691 C CA . GLY A 1 82 ? 6.789 -16.217 -4.059 1.00 63.47 82 GLY A CA 1
ATOM 692 C C . GLY A 1 82 ? 7.991 -16.015 -3.116 1.00 63.47 82 GLY A C 1
ATOM 693 O O . GLY A 1 82 ? 7.915 -15.224 -2.182 1.00 63.47 82 GLY A O 1
ATOM 694 N N . GLN A 1 83 ? 9.130 -16.659 -3.391 1.00 61.38 83 GLN A N 1
ATOM 695 C CA . GLN A 1 83 ? 10.296 -16.712 -2.483 1.00 61.38 83 GLN A CA 1
ATOM 696 C C . GLN A 1 83 ? 10.990 -15.361 -2.173 1.00 61.38 83 GLN A C 1
ATOM 698 O O . GLN A 1 83 ? 11.740 -15.291 -1.206 1.00 61.38 83 GLN A O 1
ATOM 703 N N . ALA A 1 84 ? 10.759 -14.287 -2.943 1.00 64.56 84 ALA A N 1
ATOM 704 C CA . ALA A 1 84 ? 11.486 -13.018 -2.793 1.00 64.56 84 ALA A CA 1
ATOM 705 C C . ALA A 1 84 ? 10.565 -11.827 -2.475 1.00 64.56 84 ALA A C 1
ATOM 707 O O . ALA A 1 84 ? 9.873 -11.307 -3.351 1.00 64.56 84 ALA A O 1
ATOM 708 N N . PHE A 1 85 ? 10.582 -11.359 -1.227 1.00 76.25 85 PHE A N 1
ATOM 709 C CA . PHE A 1 85 ? 9.845 -10.174 -0.780 1.00 76.25 85 PHE A CA 1
ATOM 710 C C . PHE A 1 85 ? 10.603 -9.416 0.315 1.00 76.25 85 PHE A C 1
ATOM 712 O O . PHE A 1 85 ? 11.482 -9.949 0.990 1.00 76.25 85 PHE A O 1
ATOM 719 N N . GLY A 1 86 ? 10.246 -8.150 0.519 1.00 79.62 86 GLY A N 1
ATOM 720 C CA . GLY A 1 86 ? 10.787 -7.326 1.590 1.00 79.62 86 GLY A CA 1
ATOM 721 C C . GLY A 1 86 ? 10.239 -7.746 2.953 1.00 79.62 86 GLY A C 1
ATOM 722 O O . GLY A 1 86 ? 9.189 -7.255 3.377 1.00 79.62 86 GLY A O 1
ATOM 723 N N . GLN A 1 87 ? 10.983 -8.590 3.678 1.00 83.75 87 GLN A N 1
ATOM 724 C CA . GLN A 1 87 ? 10.574 -9.161 4.972 1.00 83.75 87 GLN A CA 1
ATOM 725 C C . GLN A 1 87 ? 10.028 -8.115 5.954 1.00 83.75 87 GLN A C 1
ATOM 727 O O . GLN A 1 87 ? 8.991 -8.316 6.579 1.00 83.75 87 GLN A O 1
ATOM 732 N N . ARG A 1 88 ? 10.679 -6.949 6.051 1.00 88.50 88 ARG A N 1
ATOM 733 C CA . ARG A 1 88 ? 10.271 -5.868 6.965 1.00 88.50 88 ARG A CA 1
ATOM 734 C C . ARG A 1 88 ? 8.840 -5.377 6.716 1.00 88.50 88 ARG A C 1
ATOM 736 O O . ARG A 1 88 ? 8.091 -5.150 7.664 1.00 88.50 88 ARG A O 1
ATOM 743 N N . LYS A 1 89 ? 8.470 -5.150 5.453 1.00 87.81 89 LYS A N 1
ATOM 744 C CA . LYS A 1 89 ? 7.150 -4.612 5.087 1.00 87.81 89 LYS A CA 1
ATOM 745 C C . LYS A 1 89 ? 6.087 -5.701 5.118 1.00 87.81 89 LYS A C 1
ATOM 747 O O . LYS A 1 89 ? 4.985 -5.448 5.600 1.00 87.81 89 LYS A O 1
ATOM 752 N N . TYR A 1 90 ? 6.457 -6.916 4.730 1.00 88.12 90 TYR A N 1
ATOM 753 C CA . TYR A 1 90 ? 5.599 -8.077 4.894 1.00 88.12 90 TYR A CA 1
ATOM 754 C C . TYR A 1 90 ? 5.247 -8.354 6.363 1.00 88.12 90 TYR A C 1
ATOM 756 O O . TYR A 1 90 ? 4.068 -8.428 6.693 1.00 88.12 90 TYR A O 1
ATOM 764 N N . ASN A 1 91 ? 6.227 -8.383 7.271 1.00 87.88 91 ASN A N 1
ATOM 765 C CA . ASN A 1 91 ? 5.972 -8.566 8.706 1.00 87.88 91 ASN A CA 1
ATOM 766 C C . ASN A 1 91 ? 5.060 -7.463 9.262 1.00 87.88 91 ASN A C 1
ATOM 768 O O . ASN A 1 91 ? 4.173 -7.721 10.069 1.00 87.88 91 ASN A O 1
ATOM 772 N N . LYS A 1 92 ? 5.227 -6.219 8.795 1.00 88.31 92 LYS A N 1
ATOM 773 C CA . LYS A 1 92 ? 4.350 -5.109 9.190 1.00 88.31 92 LYS A CA 1
ATOM 774 C C . LYS A 1 92 ? 2.903 -5.314 8.729 1.00 88.31 92 LYS A C 1
ATOM 776 O O . LYS A 1 92 ? 1.982 -4.942 9.455 1.00 88.31 92 LYS A O 1
ATOM 781 N N . TRP A 1 93 ? 2.705 -5.882 7.541 1.00 87.69 93 TRP A N 1
ATOM 782 C CA . TRP A 1 93 ? 1.389 -6.279 7.044 1.00 87.69 93 TRP A CA 1
ATOM 783 C C . TRP A 1 93 ? 0.798 -7.436 7.862 1.00 87.69 93 TRP A C 1
ATOM 785 O O . TRP A 1 93 ? -0.333 -7.309 8.329 1.00 87.69 93 TRP A O 1
ATOM 795 N N . LEU A 1 94 ? 1.575 -8.500 8.102 1.00 87.19 94 LEU A N 1
ATOM 796 C CA . LEU A 1 94 ? 1.156 -9.663 8.891 1.00 87.19 94 LEU A CA 1
ATOM 797 C C . LEU A 1 94 ? 0.697 -9.276 10.297 1.00 87.19 94 LEU A C 1
ATOM 799 O O . LEU A 1 94 ? -0.435 -9.578 10.674 1.00 87.19 94 LEU A O 1
ATOM 803 N N . ASN A 1 95 ? 1.525 -8.522 11.025 1.00 87.69 95 ASN A N 1
ATOM 804 C CA . ASN A 1 95 ? 1.207 -8.074 12.380 1.00 87.69 95 ASN A CA 1
ATOM 805 C C . ASN A 1 95 ? -0.123 -7.307 12.416 1.00 87.69 95 ASN A C 1
ATOM 807 O O . ASN A 1 95 ? -0.950 -7.518 13.298 1.00 87.69 95 ASN A O 1
ATOM 811 N N . TYR A 1 96 ? -0.368 -6.444 11.423 1.00 86.62 96 TYR A N 1
ATOM 812 C CA . TYR A 1 96 ? -1.643 -5.739 11.319 1.00 86.62 96 TYR A CA 1
ATOM 813 C C . TYR A 1 96 ? -2.818 -6.694 11.064 1.00 86.62 96 TYR A C 1
ATOM 815 O O . TYR A 1 96 ? -3.870 -6.543 11.684 1.00 86.62 96 TYR A O 1
ATOM 823 N N . THR A 1 97 ? -2.672 -7.667 10.160 1.00 84.56 97 THR A N 1
ATOM 824 C CA . THR A 1 97 ? -3.752 -8.620 9.862 1.00 84.56 97 THR A CA 1
ATOM 825 C C . THR A 1 97 ? -4.077 -9.531 11.043 1.00 84.56 97 THR A C 1
ATOM 827 O O . THR A 1 97 ? -5.254 -9.740 11.330 1.00 84.56 97 THR A O 1
ATOM 830 N N . GLU A 1 98 ? -3.070 -10.002 11.777 1.00 86.19 98 GLU A N 1
ATOM 831 C CA . GLU A 1 98 ? -3.264 -10.829 12.971 1.00 86.19 98 GLU A CA 1
ATOM 832 C C . GLU A 1 98 ? -3.948 -10.054 14.101 1.00 86.19 98 GLU A C 1
ATOM 834 O O . GLU A 1 98 ? -4.886 -10.561 14.719 1.00 86.19 98 GLU A O 1
ATOM 839 N N . GLU A 1 99 ? -3.535 -8.805 14.347 1.00 81.25 99 GLU A N 1
ATOM 840 C CA . GLU A 1 99 ? -4.193 -7.930 15.322 1.00 81.25 99 GLU A CA 1
ATOM 841 C C . GLU A 1 99 ? -5.671 -7.701 14.983 1.00 81.25 99 GLU A C 1
ATOM 843 O O . GLU A 1 99 ? -6.519 -7.697 15.875 1.00 81.25 99 GLU A O 1
ATOM 848 N N . VAL A 1 100 ? -5.999 -7.489 13.706 1.00 76.81 100 VAL A N 1
ATOM 849 C CA . VAL A 1 100 ? -7.391 -7.298 13.275 1.00 76.81 100 VAL A CA 1
ATOM 850 C C . VAL A 1 100 ? -8.206 -8.574 13.485 1.00 76.81 100 VAL A C 1
ATOM 852 O O . VAL A 1 100 ? -9.313 -8.489 14.011 1.00 76.81 100 VAL A O 1
ATOM 855 N N . ASN A 1 101 ? -7.660 -9.743 13.141 1.00 73.12 101 ASN A N 1
ATOM 856 C CA . ASN A 1 101 ? -8.362 -11.019 13.293 1.00 73.12 101 ASN A CA 1
ATOM 857 C C . ASN A 1 101 ? -8.632 -11.360 14.767 1.00 73.12 101 ASN A C 1
ATOM 859 O O . ASN A 1 101 ? -9.750 -11.739 15.104 1.00 73.12 101 ASN A O 1
ATOM 863 N N . LYS A 1 102 ? -7.662 -11.142 15.667 1.00 71.56 102 LYS A N 1
ATOM 864 C CA . LYS A 1 102 ? -7.852 -11.345 17.117 1.00 71.56 102 LYS A CA 1
ATOM 865 C C . LYS A 1 102 ? -8.979 -10.477 17.685 1.00 71.56 102 LYS A C 1
ATOM 867 O O . LYS A 1 102 ? -9.787 -10.958 18.469 1.00 71.56 102 LYS A O 1
ATOM 872 N N . ASN A 1 103 ? -9.061 -9.217 17.251 1.00 60.78 103 ASN A N 1
ATOM 873 C CA . ASN A 1 103 ? -10.105 -8.287 17.697 1.00 60.78 103 ASN A CA 1
ATOM 874 C C . ASN A 1 103 ? -11.483 -8.553 17.069 1.00 60.78 103 ASN A C 1
ATOM 876 O O . ASN A 1 103 ? -12.491 -8.103 17.604 1.00 60.78 103 ASN A O 1
ATOM 880 N N . ALA A 1 104 ? -11.543 -9.231 15.919 1.00 59.03 104 ALA A N 1
ATOM 881 C CA . ALA A 1 104 ? -12.809 -9.641 15.318 1.00 59.03 104 ALA A CA 1
ATOM 882 C C . ALA A 1 104 ? -13.436 -10.812 16.091 1.00 59.03 104 ALA A C 1
ATOM 884 O O . ALA A 1 104 ? -14.639 -10.804 16.324 1.00 59.03 104 ALA A O 1
ATOM 885 N N . ILE A 1 105 ? -12.610 -11.765 16.536 1.00 52.91 105 ILE A N 1
ATOM 886 C CA . ILE A 1 105 ? -13.037 -12.951 17.297 1.00 52.91 105 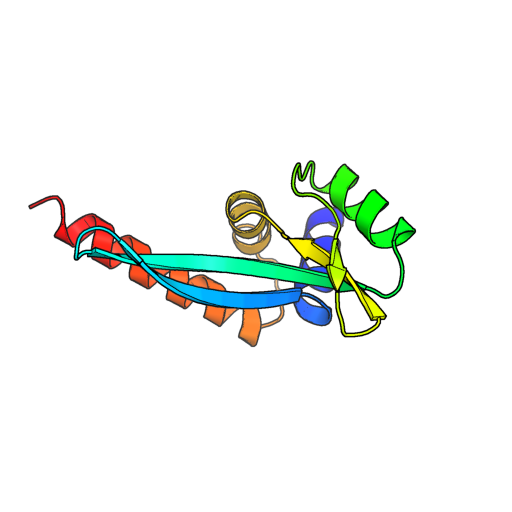ILE A CA 1
ATOM 887 C C . ILE A 1 105 ? -13.497 -12.579 18.719 1.00 52.91 105 ILE A C 1
ATOM 889 O O . ILE A 1 105 ? -14.413 -13.191 19.258 1.00 52.91 105 ILE A O 1
ATOM 893 N N . SER A 1 106 ? -12.912 -11.546 19.333 1.00 49.88 106 SER A N 1
ATOM 894 C CA . SER A 1 106 ? -13.295 -11.100 20.682 1.00 49.88 106 SER A CA 1
ATOM 895 C C . SER A 1 106 ? -14.592 -10.282 20.753 1.00 49.88 106 SER A C 1
ATOM 897 O O . SER A 1 106 ? -15.048 -9.979 21.848 1.00 49.88 106 SER A O 1
ATOM 899 N N . LEU A 1 107 ? -15.181 -9.903 19.613 1.00 44.81 107 LEU A N 1
ATOM 900 C CA . LEU A 1 107 ? -16.450 -9.162 19.534 1.00 44.81 107 LEU A CA 1
ATOM 901 C C . LEU A 1 107 ? -17.645 -10.053 19.153 1.00 44.81 107 LEU A C 1
ATOM 903 O O . LEU A 1 107 ? -18.756 -9.546 19.019 1.00 44.81 107 LEU A O 1
ATOM 907 N N . SER A 1 108 ? -17.414 -11.350 18.939 1.00 42.69 108 SER A N 1
ATOM 908 C CA . SER A 1 108 ? -18.425 -12.344 18.548 1.00 42.69 108 SER A CA 1
ATOM 909 C C . SER A 1 108 ? -18.846 -13.286 19.686 1.00 42.69 108 SER A C 1
ATOM 911 O O . SER A 1 108 ? -19.455 -14.318 19.412 1.00 42.69 108 SER A O 1
ATOM 913 N N . HIS A 1 109 ? -18.523 -12.940 20.936 1.00 34.62 109 HIS A N 1
ATOM 914 C CA . HIS A 1 109 ? -18.921 -13.660 22.147 1.00 34.62 109 HIS A CA 1
ATOM 915 C C . HIS A 1 109 ? -19.689 -12.746 23.096 1.00 34.62 109 HIS A C 1
ATOM 917 O O . HIS A 1 109 ? -19.274 -11.571 23.231 1.00 34.62 109 HIS A O 1
#

Nearest PDB structures (foldseek):
  1dq3-assembly1_A  TM=7.468E-01  e=4.161E-04  Pyrococcus furiosus
  4z1x-assembly2_A  TM=7.109E-01  e=2.528E-03  Fusarium graminearum PH-1
  7rcd-assembly1_A  TM=7.170E-01  e=9.935E-03  synthetic construct
  7rcg-assembly1_A  TM=6.902E-01  e=7.279E-03  synthetic construct
  5t8d-assembly1_A  TM=7.150E-01  e=7.741E-02  synthetic construct

Mean predicted aligned error: 6.29 Å